Protein AF-A0A9D8WNA4-F1 (afdb_monomer_lite)

Secondary structure (DSSP, 8-state):
---HHHHHHHHHHHHHTT-SSPPPPP-SS--EEEEEEEEEETTS-EEEEEEEE-TTT-PEEEEEEESSS--EEEEEEEEEEEE--GGGS----TT--SHHHHHHHHHT--GGGTT--GGG--HHHHHHHHHHHHHHHHHHHHT-

pLDDT: mean 92.68, std 5.97, range [50.56, 97.75]

Structure (mmCIF, N/CA/C/O backbone):
data_AF-A0A9D8WNA4-F1
#
_entry.id   AF-A0A9D8WNA4-F1
#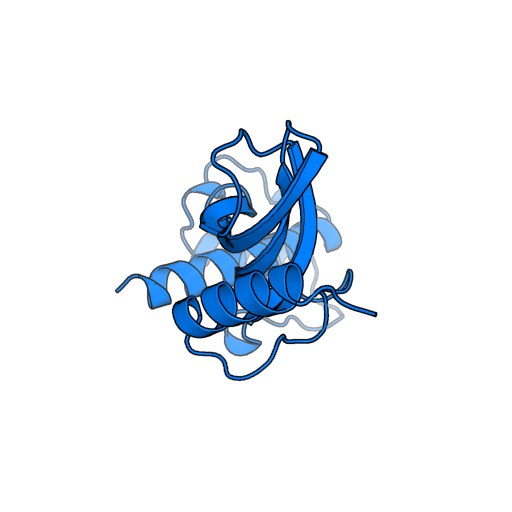
loop_
_atom_site.group_PDB
_atom_site.id
_atom_site.type_symbol
_atom_site.label_atom_id
_atom_site.label_alt_id
_atom_site.label_comp_id
_atom_site.label_asym_id
_atom_site.label_entity_id
_atom_site.label_seq_id
_atom_site.pdbx_PDB_ins_code
_atom_site.Cartn_x
_atom_site.Cartn_y
_atom_site.Cartn_z
_atom_site.occupancy
_atom_site.B_iso_or_equiv
_atom_site.auth_seq_id
_atom_site.auth_comp_id
_atom_site.auth_asym_id
_atom_site.auth_atom_id
_atom_site.pdbx_PDB_model_num
ATOM 1 N N . MET A 1 1 ? -4.712 10.634 25.868 1.00 50.56 1 MET A N 1
ATOM 2 C CA . MET A 1 1 ? -5.267 9.384 26.427 1.00 50.56 1 MET A CA 1
ATOM 3 C C . MET A 1 1 ? -6.349 8.917 25.473 1.00 50.56 1 MET A C 1
ATOM 5 O O . MET A 1 1 ? -7.253 9.699 25.206 1.00 50.56 1 MET A O 1
ATOM 9 N N . THR A 1 2 ? -6.214 7.715 24.919 1.00 66.25 2 THR A N 1
ATOM 10 C CA . THR A 1 2 ? -7.202 7.091 24.024 1.00 66.25 2 THR A CA 1
ATOM 11 C C . THR A 1 2 ? -8.493 6.836 24.799 1.00 66.25 2 THR A C 1
ATOM 13 O O . THR A 1 2 ? -8.444 6.336 25.924 1.00 66.25 2 THR A O 1
ATOM 16 N N . SER A 1 3 ? -9.649 7.217 24.252 1.00 85.00 3 SER A N 1
ATOM 17 C CA . SER A 1 3 ? -10.927 6.997 24.950 1.00 85.00 3 SER A CA 1
ATOM 18 C C . SER A 1 3 ? -11.267 5.499 25.017 1.00 85.00 3 SER A C 1
ATOM 20 O O . SER A 1 3 ? -10.873 4.734 24.140 1.00 85.00 3 SER A O 1
ATOM 22 N N . GLN A 1 4 ? -12.045 5.057 26.016 1.00 89.00 4 GLN A N 1
ATOM 23 C CA . GLN A 1 4 ? -12.471 3.648 26.127 1.00 89.00 4 GLN A CA 1
ATOM 24 C C . GLN A 1 4 ? -13.187 3.155 24.855 1.00 89.00 4 GLN A C 1
ATOM 26 O O . GLN A 1 4 ? -13.009 2.015 24.433 1.00 89.00 4 GLN A O 1
ATOM 31 N N . ARG A 1 5 ? -13.955 4.042 24.208 1.00 88.75 5 ARG A N 1
ATOM 32 C CA . ARG A 1 5 ? -14.620 3.771 22.931 1.00 88.75 5 ARG A CA 1
ATOM 33 C C . ARG A 1 5 ? -13.620 3.581 21.793 1.00 88.75 5 ARG A C 1
ATOM 35 O O . ARG A 1 5 ? -13.762 2.651 21.013 1.00 88.75 5 ARG A O 1
ATOM 42 N N . GLU A 1 6 ? -12.619 4.446 21.699 1.00 90.00 6 GLU A N 1
ATOM 43 C CA . GLU A 1 6 ? -11.575 4.361 20.673 1.00 90.00 6 GLU A CA 1
ATOM 44 C C . GLU A 1 6 ? -10.753 3.075 20.819 1.00 90.00 6 GLU A C 1
ATOM 46 O O . GLU A 1 6 ? -10.530 2.379 19.832 1.00 90.00 6 GLU A O 1
ATOM 51 N N . GLN A 1 7 ? -10.412 2.685 22.051 1.00 93.31 7 GLN A N 1
ATOM 52 C CA . GLN A 1 7 ? -9.732 1.415 22.311 1.00 93.31 7 GLN A CA 1
ATOM 53 C C . GLN A 1 7 ? -10.571 0.206 21.871 1.00 93.31 7 GLN A C 1
ATOM 55 O O . GLN A 1 7 ? -10.022 -0.743 21.316 1.00 93.31 7 GLN A O 1
ATOM 60 N N . GLN A 1 8 ? -11.893 0.237 22.075 1.00 94.88 8 GLN A N 1
ATOM 61 C CA . GLN A 1 8 ? -12.777 -0.827 21.595 1.00 94.88 8 GLN A CA 1
ATOM 62 C C . GLN A 1 8 ? -12.766 -0.922 20.063 1.00 94.88 8 GLN A C 1
ATOM 64 O O . GLN A 1 8 ? -12.591 -2.012 19.530 1.00 94.88 8 GLN A O 1
ATOM 69 N N . LEU A 1 9 ? -12.875 0.210 19.356 1.00 95.44 9 LEU A N 1
ATOM 70 C CA . LEU A 1 9 ? -12.840 0.238 17.886 1.00 95.44 9 LEU A CA 1
ATOM 71 C C . LEU A 1 9 ? -11.520 -0.316 17.330 1.00 95.44 9 LEU A C 1
ATOM 73 O O . LEU A 1 9 ? -11.524 -1.046 16.335 1.00 95.44 9 LEU A O 1
ATOM 77 N N . ILE A 1 10 ? -10.403 0.009 17.990 1.00 95.25 10 ILE A N 1
ATOM 78 C CA . ILE A 1 10 ? -9.084 -0.546 17.678 1.00 95.25 10 ILE A CA 1
ATOM 79 C C . ILE A 1 10 ? -9.087 -2.062 17.887 1.00 95.25 10 ILE A C 1
ATOM 81 O O . ILE A 1 10 ? -8.709 -2.794 16.977 1.00 95.25 10 ILE A O 1
ATOM 85 N N . ASN A 1 11 ? -9.547 -2.546 19.044 1.00 96.12 11 ASN A N 1
ATOM 86 C CA . ASN A 1 11 ? -9.587 -3.977 19.356 1.00 96.12 11 ASN A CA 1
ATOM 87 C C . ASN A 1 11 ? -10.457 -4.761 18.360 1.00 96.12 11 ASN A C 1
ATOM 89 O O . ASN A 1 11 ? -10.068 -5.846 17.931 1.00 96.12 11 ASN A O 1
ATOM 93 N N . ASP A 1 12 ? -11.590 -4.200 17.938 1.00 95.81 12 ASP A N 1
ATOM 94 C CA . ASP A 1 12 ? -12.464 -4.814 16.937 1.00 95.81 12 ASP A CA 1
ATOM 95 C C . ASP A 1 12 ? -11.770 -4.900 15.564 1.00 95.81 12 ASP A C 1
ATOM 97 O O . ASP A 1 12 ? -11.894 -5.902 14.854 1.00 95.81 12 ASP A O 1
ATOM 101 N N . ALA A 1 13 ? -11.010 -3.868 15.176 1.00 96.12 13 ALA A N 1
ATOM 102 C CA . ALA A 1 13 ? -10.234 -3.875 13.935 1.00 96.12 13 ALA A CA 1
ATOM 103 C C . ALA A 1 13 ? -9.057 -4.864 14.006 1.00 96.12 13 ALA A C 1
ATOM 105 O O . ALA A 1 13 ? -8.811 -5.595 13.046 1.00 96.12 13 ALA A O 1
ATOM 106 N N . LEU A 1 14 ? -8.379 -4.941 15.154 1.00 96.88 14 LEU A N 1
ATOM 107 C CA . LEU A 1 14 ? -7.322 -5.916 15.428 1.00 96.88 14 LEU A CA 1
ATOM 108 C C . LEU A 1 14 ? -7.845 -7.350 15.339 1.00 96.88 14 LEU A C 1
ATOM 110 O O . LEU A 1 14 ? -7.244 -8.171 14.652 1.00 96.88 14 LEU A O 1
ATOM 114 N N . ALA A 1 15 ? -9.003 -7.635 15.941 1.00 96.06 15 ALA A N 1
ATOM 115 C CA . ALA A 1 15 ? -9.636 -8.948 15.867 1.00 96.06 15 ALA A CA 1
ATOM 116 C C . ALA A 1 15 ? -9.968 -9.344 14.419 1.00 96.06 15 ALA A C 1
ATOM 118 O O . ALA A 1 15 ? -9.734 -10.484 14.023 1.00 96.06 15 ALA A O 1
ATOM 119 N N . LYS A 1 16 ? -10.450 -8.399 13.597 1.00 95.00 16 LYS A N 1
ATOM 120 C CA . LYS A 1 16 ? -10.688 -8.627 12.159 1.00 95.00 16 LYS A CA 1
ATOM 121 C C . LYS A 1 16 ? -9.407 -8.873 11.362 1.00 95.00 16 LYS A C 1
ATOM 123 O O . LYS A 1 16 ? -9.451 -9.625 10.394 1.00 95.00 16 LYS A O 1
ATOM 128 N N . ALA A 1 17 ? -8.300 -8.248 11.754 1.00 94.44 17 ALA A N 1
ATOM 129 C CA . ALA A 1 17 ? -6.987 -8.437 11.140 1.00 94.44 17 ALA A CA 1
ATOM 130 C C . ALA A 1 17 ? -6.206 -9.635 11.716 1.00 94.44 17 ALA A C 1
ATOM 132 O O . ALA A 1 17 ? -5.094 -9.896 11.267 1.00 94.44 17 ALA A O 1
ATOM 133 N N . PHE A 1 18 ? -6.761 -10.352 12.703 1.00 95.56 18 PHE A N 1
ATOM 134 C CA . PHE A 1 18 ? -6.073 -11.403 13.464 1.00 95.56 18 PHE A CA 1
ATOM 135 C C . PHE A 1 18 ? -4.775 -10.921 14.139 1.00 95.56 18 PHE A C 1
ATOM 137 O O . PHE A 1 18 ? -3.777 -11.638 14.195 1.00 95.56 18 PHE A O 1
ATOM 144 N N . LEU A 1 19 ? -4.792 -9.696 14.667 1.00 96.00 19 LEU A N 1
ATOM 145 C CA . LEU A 1 19 ? -3.670 -9.058 15.354 1.00 96.00 19 LEU A CA 1
ATOM 146 C C . LEU A 1 19 ? -3.953 -8.887 16.848 1.00 96.00 19 LEU A C 1
ATOM 148 O O . LEU A 1 19 ? -5.100 -8.772 17.273 1.00 96.00 19 LEU A O 1
ATOM 152 N N . THR A 1 20 ? -2.889 -8.817 17.645 1.00 95.56 20 THR A N 1
ATOM 153 C CA . THR A 1 20 ? -2.962 -8.551 19.092 1.00 95.56 20 THR A CA 1
ATOM 154 C C . THR A 1 20 ? -2.673 -7.095 19.453 1.00 95.56 20 THR A C 1
ATOM 156 O O . THR A 1 20 ? -3.081 -6.639 20.517 1.00 95.56 20 THR A O 1
ATOM 159 N N . GLN A 1 21 ? -1.986 -6.358 18.579 1.00 95.50 21 GLN A N 1
ATOM 160 C CA . GLN A 1 21 ? -1.637 -4.951 18.766 1.00 95.50 21 GLN A CA 1
ATOM 161 C C . GLN A 1 21 ? -1.546 -4.234 17.419 1.00 95.50 21 GLN A C 1
ATOM 163 O O . GLN A 1 21 ? -1.311 -4.874 16.389 1.00 95.50 21 GLN A O 1
ATOM 168 N N . LEU A 1 22 ? -1.726 -2.910 17.429 1.00 94.62 22 LEU A N 1
ATOM 169 C CA . LEU A 1 22 ? -1.534 -2.105 16.226 1.00 94.62 22 LEU A CA 1
ATOM 170 C C . LEU A 1 22 ? -0.055 -2.134 15.810 1.00 94.62 22 LEU A C 1
ATOM 172 O O . LEU A 1 22 ? 0.814 -1.956 16.666 1.00 94.62 22 LEU A O 1
ATOM 176 N N . PRO A 1 23 ? 0.238 -2.352 14.518 1.00 95.69 23 PRO A N 1
ATOM 177 C CA . PRO A 1 23 ? 1.558 -2.094 13.961 1.00 95.69 23 PRO A CA 1
ATOM 178 C C . PRO A 1 23 ? 1.936 -0.616 14.060 1.00 95.69 23 PRO A C 1
ATOM 180 O O . PRO A 1 23 ? 1.093 0.243 14.323 1.00 95.69 23 PRO A O 1
ATOM 183 N N . GLU A 1 24 ? 3.195 -0.316 13.755 1.00 95.31 24 GLU A N 1
ATOM 184 C CA . GLU A 1 24 ? 3.624 1.065 13.547 1.00 95.31 24 GLU A CA 1
ATOM 185 C C . GLU A 1 24 ? 2.862 1.703 12.370 1.00 95.31 24 GLU A C 1
ATOM 187 O O . GLU A 1 24 ? 2.545 1.018 11.386 1.00 95.31 24 GLU A O 1
ATOM 192 N N . PRO A 1 25 ? 2.555 3.009 12.445 1.00 95.31 25 PRO A N 1
ATOM 193 C CA . PRO A 1 25 ? 1.928 3.718 11.343 1.00 95.31 25 PRO A CA 1
ATOM 194 C C . PRO A 1 25 ? 2.823 3.694 10.098 1.00 95.31 25 PRO A C 1
ATOM 196 O O . PRO A 1 25 ? 4.053 3.695 10.177 1.00 95.31 25 PRO A O 1
ATOM 199 N N . ALA A 1 26 ? 2.190 3.677 8.928 1.00 92.69 26 ALA A N 1
ATOM 200 C CA . ALA A 1 26 ? 2.866 3.663 7.642 1.00 92.69 26 ALA A CA 1
ATOM 201 C C . ALA A 1 26 ? 3.750 4.906 7.490 1.00 92.69 26 ALA A C 1
ATOM 203 O O . ALA A 1 26 ? 3.271 6.038 7.570 1.00 92.69 26 ALA A O 1
ATOM 204 N N . ASP A 1 27 ? 5.030 4.690 7.198 1.00 91.25 27 ASP A N 1
ATOM 205 C CA . ASP A 1 27 ? 5.922 5.753 6.753 1.00 91.25 27 ASP A CA 1
ATOM 206 C C . ASP A 1 27 ? 5.850 5.931 5.224 1.00 91.25 27 ASP A C 1
ATOM 208 O O . ASP A 1 27 ? 5.211 5.166 4.495 1.00 91.25 27 ASP A O 1
ATOM 212 N N . SER A 1 28 ? 6.536 6.950 4.705 1.00 84.31 28 SER A N 1
ATOM 213 C CA . SER A 1 28 ? 6.577 7.233 3.264 1.00 84.31 28 SER A CA 1
ATOM 214 C C . SER A 1 28 ? 7.350 6.195 2.439 1.00 84.31 28 SER A C 1
ATOM 216 O O . SER A 1 28 ? 7.345 6.266 1.210 1.00 84.31 28 SER A O 1
ATOM 218 N N . LYS A 1 29 ? 8.033 5.244 3.087 1.00 85.88 29 LYS A N 1
ATOM 219 C CA . LYS A 1 29 ? 8.903 4.248 2.443 1.00 85.88 29 LYS A CA 1
ATOM 220 C C . LYS A 1 29 ? 8.260 2.866 2.387 1.00 85.88 29 LYS A C 1
ATOM 222 O O . LYS A 1 29 ? 8.623 2.053 1.536 1.00 85.88 29 LYS A O 1
ATOM 227 N N . THR A 1 30 ? 7.325 2.589 3.285 1.00 86.69 30 THR A N 1
ATOM 228 C CA . THR A 1 30 ? 6.704 1.282 3.448 1.00 86.69 30 THR A CA 1
ATOM 229 C C . THR A 1 30 ? 5.649 1.074 2.377 1.00 86.69 30 THR A C 1
ATOM 231 O O . THR A 1 30 ? 4.574 1.675 2.378 1.00 86.69 30 THR A O 1
ATOM 234 N N . VAL A 1 31 ? 5.945 0.156 1.461 1.00 90.75 31 VAL A N 1
ATOM 235 C CA . VAL A 1 31 ? 4.971 -0.311 0.479 1.00 90.75 31 VAL A CA 1
ATOM 236 C C . VAL A 1 31 ? 4.103 -1.368 1.151 1.00 90.75 31 VAL A C 1
ATOM 238 O O . VAL A 1 31 ? 4.541 -2.492 1.395 1.00 90.75 31 VAL A O 1
ATOM 241 N N . TRP A 1 32 ? 2.876 -0.987 1.488 1.00 93.56 32 TRP A N 1
ATOM 242 C CA . TRP A 1 32 ? 1.913 -1.849 2.161 1.00 93.56 32 TRP A CA 1
ATOM 243 C C . TRP A 1 32 ? 0.778 -2.293 1.239 1.00 93.56 32 TRP A C 1
ATOM 245 O O . TRP A 1 32 ? 0.446 -1.606 0.271 1.00 93.56 32 TRP A O 1
ATOM 255 N N . ILE A 1 33 ? 0.192 -3.443 1.564 1.00 95.25 33 ILE A N 1
ATOM 256 C CA . ILE A 1 33 ? -0.896 -4.090 0.825 1.00 95.25 33 ILE A CA 1
ATOM 257 C C . ILE A 1 33 ? -2.182 -4.044 1.648 1.00 95.25 33 ILE A C 1
ATOM 259 O O . ILE A 1 33 ? -3.204 -3.581 1.148 1.00 95.25 33 ILE A O 1
ATOM 263 N N . GLU A 1 34 ? -2.118 -4.452 2.918 1.00 96.12 34 GLU A N 1
ATOM 264 C CA . GLU A 1 34 ? -3.247 -4.406 3.853 1.00 96.12 34 GLU A CA 1
ATOM 265 C C . GLU A 1 34 ? -2.839 -3.739 5.167 1.00 96.12 34 GLU A C 1
ATOM 267 O O . GLU A 1 34 ? -1.701 -3.869 5.635 1.00 96.12 34 GLU A O 1
ATOM 272 N N . GLY A 1 35 ? -3.780 -3.016 5.762 1.00 97.12 35 GLY A N 1
ATOM 273 C CA . GLY A 1 35 ? -3.565 -2.296 7.007 1.00 97.12 35 GLY A CA 1
ATOM 274 C C . GLY A 1 35 ? -4.858 -2.070 7.774 1.00 97.12 35 GLY A C 1
ATOM 275 O O . GLY A 1 35 ? -5.962 -2.243 7.250 1.00 97.12 35 GLY A O 1
ATOM 276 N N . ILE A 1 36 ? -4.711 -1.683 9.035 1.00 97.75 36 ILE A N 1
ATOM 277 C CA . ILE A 1 36 ? -5.797 -1.081 9.806 1.00 97.75 36 ILE A CA 1
ATOM 278 C C . ILE A 1 36 ? -5.716 0.424 9.582 1.00 97.75 36 ILE A C 1
ATOM 280 O O . ILE A 1 36 ? -4.646 0.999 9.720 1.00 97.75 36 ILE A O 1
ATOM 284 N N . ALA A 1 37 ? -6.816 1.076 9.234 1.00 97.31 37 ALA A N 1
ATOM 285 C CA . ALA A 1 37 ? -6.869 2.521 9.076 1.00 97.31 37 ALA A CA 1
ATOM 286 C C . ALA A 1 37 ? -7.622 3.181 10.223 1.00 97.31 37 ALA A C 1
ATOM 288 O O . ALA A 1 37 ? -8.669 2.685 10.644 1.00 97.31 37 ALA A O 1
ATOM 289 N N . LYS A 1 38 ? -7.128 4.343 10.645 1.00 97.06 38 LYS A N 1
ATOM 290 C CA . LYS A 1 38 ? -7.900 5.340 11.381 1.00 97.06 38 LYS A CA 1
ATOM 291 C C . LYS A 1 38 ? -8.646 6.202 10.368 1.00 97.06 38 LYS A C 1
ATOM 293 O O . LYS A 1 38 ? -8.040 6.767 9.459 1.00 97.06 38 LYS A O 1
ATOM 298 N N . ILE A 1 39 ? -9.964 6.265 10.491 1.00 96.75 39 ILE A N 1
ATOM 299 C CA . ILE A 1 39 ? -10.848 6.825 9.469 1.00 96.75 39 ILE A CA 1
ATOM 300 C C . ILE A 1 39 ? -11.670 7.946 10.088 1.00 96.75 39 ILE A C 1
ATOM 302 O O . ILE A 1 39 ? -12.350 7.738 11.093 1.00 96.75 39 ILE A O 1
ATOM 306 N N . ARG A 1 40 ? -11.662 9.124 9.463 1.00 96.50 40 ARG A N 1
ATOM 307 C CA . ARG A 1 40 ? -12.590 10.198 9.808 1.00 96.50 40 ARG A CA 1
ATOM 308 C C . ARG A 1 40 ? -13.885 9.999 9.037 1.00 96.50 40 ARG A C 1
ATOM 310 O O . ARG A 1 40 ? -13.890 9.901 7.807 1.00 96.50 40 ARG A O 1
ATOM 317 N N . LEU A 1 41 ? -14.994 9.959 9.759 1.00 95.12 41 LEU A N 1
ATOM 318 C CA . LEU A 1 41 ? -16.330 9.857 9.190 1.00 95.12 41 LEU A CA 1
ATOM 319 C C . LEU A 1 41 ? -16.935 11.250 8.966 1.00 95.12 41 LEU A C 1
ATOM 321 O O . LEU A 1 41 ? -16.513 12.246 9.559 1.00 95.12 41 LEU A O 1
ATOM 325 N N . ALA A 1 42 ? -17.923 11.333 8.077 1.00 94.81 42 ALA A N 1
ATOM 326 C CA . ALA A 1 42 ? -18.566 12.587 7.684 1.00 94.81 42 ALA A CA 1
ATOM 327 C C . ALA A 1 42 ? -19.324 13.274 8.835 1.00 94.81 42 ALA A C 1
ATOM 329 O O . ALA A 1 42 ? -19.463 14.494 8.827 1.00 94.81 42 ALA A O 1
ATOM 330 N N . ASP A 1 43 ? -19.758 12.510 9.841 1.00 93.69 43 ASP A N 1
ATOM 331 C CA . ASP A 1 43 ? -20.376 13.019 11.074 1.00 93.69 43 ASP A CA 1
ATOM 332 C C . ASP A 1 43 ? -19.348 13.573 12.086 1.00 93.69 43 ASP A C 1
ATOM 334 O O . ASP A 1 43 ? -19.711 13.996 13.181 1.00 93.69 43 ASP A O 1
ATOM 338 N N . GLY A 1 44 ? -18.058 13.568 11.729 1.00 92.88 44 GLY A N 1
ATOM 339 C CA . GLY A 1 44 ? -16.946 14.022 12.562 1.00 92.88 44 GLY A CA 1
ATOM 340 C C . GLY A 1 44 ? -16.386 12.955 13.502 1.00 92.88 44 GLY A C 1
ATOM 341 O O . GLY A 1 44 ? -15.319 13.175 14.085 1.00 92.88 44 GLY A O 1
ATOM 342 N N . SER A 1 45 ? -17.049 11.803 13.631 1.00 93.88 45 SER A N 1
ATOM 343 C CA . SER A 1 45 ? -16.575 10.702 14.466 1.00 93.88 45 SER A CA 1
ATOM 344 C C . SER A 1 45 ? -15.396 9.960 13.826 1.00 93.88 45 SER A C 1
ATOM 346 O O . SER A 1 45 ? -15.140 10.058 12.623 1.00 93.88 45 SER A O 1
ATOM 348 N N . THR A 1 46 ? -14.646 9.232 14.651 1.00 94.94 46 THR A N 1
ATOM 349 C CA . THR A 1 46 ? -13.532 8.388 14.208 1.00 94.94 46 THR A CA 1
ATOM 350 C C . THR A 1 46 ? -13.976 6.932 14.182 1.00 94.94 46 THR A C 1
ATOM 352 O O . THR A 1 46 ? -14.580 6.441 15.138 1.00 94.94 46 THR A O 1
ATOM 355 N N . GLY A 1 47 ? -13.649 6.247 13.093 1.00 95.62 47 GLY A N 1
ATOM 356 C CA . GLY A 1 47 ? -13.741 4.803 12.957 1.00 95.62 47 GLY A CA 1
ATOM 357 C C . GLY A 1 47 ? -12.366 4.162 12.801 1.00 95.62 47 GLY A C 1
ATOM 358 O O . GLY A 1 47 ? -11.382 4.832 12.488 1.00 95.62 47 GLY A O 1
ATOM 359 N N . TYR A 1 48 ? -12.316 2.847 12.991 1.00 97.00 48 TYR A N 1
ATOM 360 C CA . TYR A 1 48 ? -11.149 2.021 12.684 1.00 97.00 48 TYR A CA 1
ATOM 361 C C . TYR A 1 48 ? -11.569 0.891 11.760 1.00 97.00 48 TYR A C 1
ATOM 363 O O . TYR A 1 48 ? -12.598 0.259 11.981 1.00 97.00 48 TYR A O 1
ATOM 371 N N . GLY A 1 49 ? -10.807 0.639 10.704 1.00 95.88 49 GLY A N 1
ATOM 372 C CA . GLY A 1 49 ? -11.254 -0.247 9.636 1.00 95.88 49 GLY A CA 1
ATOM 373 C C . GLY A 1 49 ? -10.139 -1.014 8.958 1.00 95.88 49 GLY A C 1
ATOM 374 O O . GLY A 1 49 ? -8.973 -0.664 9.086 1.00 95.88 49 GLY A O 1
ATOM 375 N N . ILE A 1 50 ? -10.504 -2.054 8.212 1.00 97.19 50 ILE A N 1
ATOM 376 C CA . ILE A 1 50 ? -9.558 -2.772 7.358 1.00 97.19 50 ILE A CA 1
ATOM 377 C C . ILE A 1 50 ? -9.491 -2.064 6.014 1.00 97.19 50 ILE A C 1
ATOM 379 O O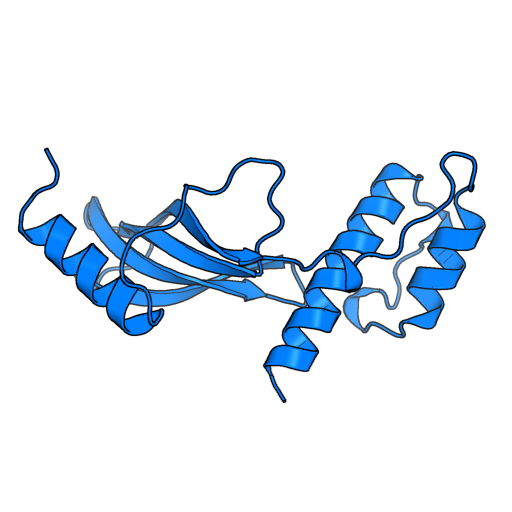 . ILE A 1 50 ? -10.517 -1.866 5.357 1.00 97.19 50 ILE A O 1
ATOM 383 N N . VAL A 1 51 ? -8.276 -1.726 5.599 1.00 96.75 51 VAL A N 1
ATOM 384 C CA . VAL A 1 51 ? -7.994 -1.149 4.290 1.00 96.75 51 VAL A CA 1
ATOM 385 C C . VAL A 1 51 ? -7.070 -2.047 3.494 1.00 96.75 51 VAL A C 1
ATOM 387 O O . VAL A 1 51 ? -6.158 -2.670 4.039 1.00 96.75 51 VAL A O 1
ATOM 390 N N . LYS A 1 52 ? -7.302 -2.096 2.186 1.00 95.06 52 LYS A N 1
ATOM 391 C CA . LYS A 1 52 ? -6.475 -2.832 1.234 1.00 95.06 52 LYS A CA 1
ATOM 392 C C . LYS A 1 52 ? -6.154 -1.942 0.051 1.00 95.06 52 LYS A C 1
ATOM 394 O O . LYS A 1 52 ? -7.009 -1.177 -0.396 1.00 95.06 52 LYS A O 1
ATOM 399 N N . ARG A 1 53 ? -4.942 -2.043 -0.482 1.00 91.50 53 ARG A N 1
ATOM 400 C CA . ARG A 1 53 ? -4.659 -1.471 -1.797 1.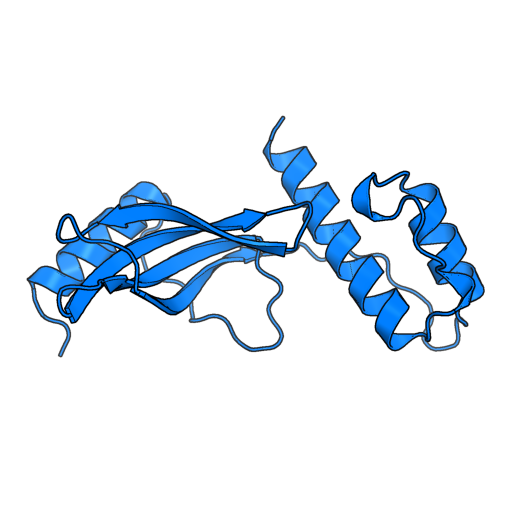00 91.50 53 ARG A CA 1
ATOM 401 C C . ARG A 1 53 ? -5.399 -2.253 -2.869 1.00 91.50 53 ARG A C 1
ATOM 403 O O . ARG A 1 53 ? -5.607 -3.453 -2.736 1.00 91.50 53 ARG A O 1
ATOM 410 N N . ASN A 1 54 ? -5.797 -1.569 -3.927 1.00 86.44 54 ASN A N 1
ATOM 411 C CA . ASN A 1 54 ? -6.244 -2.187 -5.162 1.00 86.44 54 ASN A CA 1
ATOM 412 C C . ASN A 1 54 ? -5.017 -2.505 -6.032 1.00 86.44 54 ASN A C 1
ATOM 414 O O . ASN A 1 54 ? -4.122 -1.675 -6.177 1.00 86.44 54 ASN A O 1
ATOM 418 N N . ALA A 1 55 ? -4.977 -3.707 -6.605 1.00 79.31 55 ALA A N 1
ATOM 419 C CA . ALA A 1 55 ? -3.857 -4.172 -7.417 1.00 79.31 55 ALA A CA 1
ATOM 420 C C . ALA A 1 55 ? -3.737 -3.420 -8.755 1.00 79.31 55 ALA A C 1
ATOM 422 O O . ALA A 1 55 ? -2.655 -3.379 -9.331 1.00 79.31 55 ALA A O 1
ATOM 423 N N . GLU A 1 56 ? -4.843 -2.867 -9.260 1.00 79.38 56 GLU A N 1
ATOM 424 C CA . GLU A 1 56 ? -4.919 -2.275 -10.602 1.00 79.38 56 GLU A CA 1
ATOM 425 C C . GLU A 1 56 ? -4.548 -0.789 -10.615 1.00 79.38 56 GLU A C 1
ATOM 427 O O . GLU A 1 56 ? -3.822 -0.340 -11.495 1.00 79.38 56 GLU A O 1
ATOM 432 N N . ASP A 1 57 ? -5.019 -0.028 -9.626 1.00 83.88 57 ASP A N 1
ATOM 433 C CA . ASP A 1 57 ? -4.862 1.433 -9.574 1.00 83.88 57 ASP A CA 1
ATOM 434 C C . ASP A 1 57 ? -4.131 1.922 -8.311 1.00 83.88 57 ASP A C 1
ATOM 436 O O . ASP A 1 57 ? -3.939 3.124 -8.130 1.00 83.88 57 ASP A O 1
ATOM 440 N N . PHE A 1 58 ? -3.709 1.006 -7.428 1.00 81.56 58 PHE A N 1
ATOM 441 C CA . PHE A 1 58 ? -3.022 1.294 -6.161 1.00 81.56 58 PHE A CA 1
ATOM 442 C C . PHE A 1 58 ? -3.808 2.163 -5.175 1.00 81.56 58 PHE A C 1
ATOM 444 O O . PHE A 1 58 ? -3.252 2.550 -4.137 1.00 81.56 58 PHE A O 1
ATOM 451 N N . SER A 1 59 ? -5.083 2.436 -5.465 1.00 89.38 59 SER A N 1
ATOM 452 C CA . SER A 1 59 ? -5.988 3.158 -4.582 1.00 89.38 59 SER A CA 1
ATOM 453 C C . SER A 1 59 ? -6.230 2.365 -3.305 1.00 89.38 59 SER A C 1
ATOM 455 O O . SER A 1 59 ? -6.173 1.133 -3.280 1.00 89.38 59 SER A O 1
ATOM 457 N N . VAL A 1 60 ? -6.492 3.080 -2.216 1.00 92.06 60 VAL A N 1
ATOM 458 C CA . VAL A 1 60 ? -6.846 2.459 -0.944 1.00 92.06 60 VAL A CA 1
ATOM 459 C C . VAL A 1 60 ? -8.349 2.227 -0.917 1.00 92.06 60 VAL A C 1
ATOM 461 O O . VAL A 1 60 ? -9.134 3.169 -0.999 1.00 92.06 60 VAL A O 1
ATOM 464 N N . ARG A 1 61 ? -8.753 0.968 -0.770 1.00 93.19 61 ARG A N 1
ATOM 465 C CA . ARG A 1 61 ? -10.141 0.568 -0.565 1.00 93.19 61 ARG A CA 1
ATOM 466 C C . ARG A 1 61 ? -10.369 0.258 0.901 1.00 93.19 61 ARG A C 1
ATOM 468 O O . ARG A 1 61 ? -9.604 -0.480 1.519 1.00 93.19 61 ARG A O 1
ATOM 475 N N . VAL A 1 62 ? -11.457 0.789 1.439 1.00 94.25 62 VAL A N 1
ATOM 476 C CA . VAL A 1 62 ? -11.916 0.442 2.779 1.00 94.25 62 VAL A CA 1
ATOM 477 C C . VAL A 1 62 ? -12.815 -0.783 2.676 1.00 94.25 62 VAL A C 1
ATOM 479 O O . VAL A 1 62 ? -13.885 -0.727 2.079 1.00 94.25 62 VAL A O 1
ATOM 482 N N . CYS A 1 63 ? -12.353 -1.908 3.213 1.00 93.25 63 CYS A N 1
ATOM 483 C CA . CYS A 1 63 ? -13.070 -3.182 3.166 1.00 93.25 63 CYS A CA 1
ATOM 484 C C . CYS A 1 63 ? -14.078 -3.317 4.308 1.00 93.25 63 CYS A C 1
ATOM 486 O O . CYS A 1 63 ? -15.072 -4.026 4.179 1.00 93.25 63 CYS A O 1
ATOM 488 N N . TYR A 1 64 ? -13.798 -2.671 5.438 1.00 91.88 64 TYR A N 1
ATOM 489 C CA . TYR A 1 64 ? -14.618 -2.737 6.639 1.00 91.88 64 TYR A CA 1
ATOM 490 C C . TYR A 1 64 ? -14.332 -1.539 7.543 1.00 91.88 64 TYR A C 1
ATOM 492 O O . TYR A 1 64 ? -13.188 -1.095 7.596 1.00 91.88 64 TYR A O 1
ATOM 500 N N . VAL A 1 65 ? -15.335 -1.053 8.278 1.00 93.38 65 VAL A N 1
ATOM 501 C CA . VAL A 1 65 ? -15.191 0.031 9.262 1.00 93.38 65 VAL A CA 1
ATOM 502 C C . VAL A 1 65 ? -15.978 -0.302 10.524 1.00 93.38 65 VAL A C 1
ATOM 504 O O . VAL A 1 65 ? -17.173 -0.575 10.456 1.00 93.38 65 VAL A O 1
ATOM 507 N N . ASN A 1 66 ? -15.312 -0.215 11.673 1.00 90.75 66 ASN A N 1
ATOM 508 C CA . ASN A 1 66 ? -15.927 -0.112 12.989 1.00 90.75 66 ASN A CA 1
ATOM 509 C C . ASN A 1 66 ? -16.138 1.362 13.325 1.00 90.75 66 ASN A C 1
ATOM 511 O O . ASN A 1 66 ? -15.195 2.152 13.261 1.00 90.75 66 ASN A O 1
ATOM 515 N N . GLY A 1 67 ? -17.352 1.737 13.717 1.00 87.06 67 GLY A N 1
ATOM 516 C CA . GLY A 1 67 ? -17.681 3.113 14.071 1.00 87.06 67 GLY A CA 1
ATOM 517 C C . GLY A 1 67 ? -19.166 3.407 13.913 1.00 87.06 67 GLY A C 1
ATOM 518 O O . GLY A 1 67 ? -19.986 2.497 13.797 1.00 87.06 67 GLY A O 1
ATOM 519 N N . ASN A 1 68 ? -19.510 4.694 13.912 1.00 86.75 68 ASN A N 1
ATOM 520 C CA . ASN A 1 68 ? -20.852 5.117 13.531 1.00 86.75 68 ASN A CA 1
ATOM 521 C C . ASN A 1 68 ? -21.123 4.763 12.062 1.00 86.75 68 ASN A C 1
ATOM 523 O O . ASN A 1 68 ? -20.214 4.750 11.231 1.00 86.75 68 ASN A O 1
ATOM 527 N N . ILE A 1 69 ? -22.391 4.523 11.729 1.00 88.88 69 ILE A N 1
ATOM 528 C CA . ILE A 1 69 ? -22.813 4.370 10.336 1.00 88.88 69 ILE A CA 1
ATOM 529 C C . ILE A 1 69 ? -22.847 5.766 9.710 1.00 88.88 69 ILE A C 1
ATOM 531 O O . ILE A 1 69 ? -23.824 6.500 9.843 1.00 88.88 69 ILE A O 1
ATOM 535 N N . ALA A 1 70 ? -21.753 6.138 9.055 1.00 90.75 70 ALA A N 1
ATOM 536 C CA . ALA A 1 70 ? -21.599 7.396 8.341 1.00 90.75 70 ALA A CA 1
ATOM 537 C C . ALA A 1 70 ? -20.675 7.205 7.130 1.00 90.75 70 ALA A C 1
ATOM 539 O O . ALA A 1 70 ? -19.894 6.255 7.062 1.00 90.75 70 ALA A O 1
ATOM 540 N N . SER A 1 71 ? -20.772 8.116 6.159 1.00 93.44 71 SER A N 1
ATOM 541 C CA . SER A 1 71 ? -19.876 8.105 4.998 1.00 93.44 71 SER A CA 1
ATOM 542 C C . SER A 1 71 ? -18.431 8.359 5.424 1.00 93.44 71 SER A C 1
ATOM 544 O O . SER A 1 71 ? -18.175 9.118 6.360 1.00 93.44 71 SER A O 1
ATOM 546 N N . ILE A 1 72 ? -17.484 7.748 4.717 1.00 94.62 72 ILE A N 1
ATOM 547 C CA . ILE A 1 72 ? -16.055 7.967 4.940 1.00 94.62 72 ILE A CA 1
ATOM 548 C C . ILE A 1 72 ? -15.679 9.331 4.372 1.00 94.62 72 ILE A C 1
ATOM 550 O O . ILE A 1 72 ? -15.947 9.608 3.205 1.00 94.62 72 ILE A O 1
ATOM 554 N N . ARG A 1 73 ? -15.066 10.176 5.201 1.00 94.75 73 ARG A N 1
ATOM 555 C CA . ARG A 1 73 ? -14.554 11.481 4.780 1.00 94.75 73 ARG A CA 1
ATOM 556 C C . ARG A 1 73 ? -13.101 11.373 4.337 1.00 94.75 73 ARG A C 1
ATOM 558 O O . ARG A 1 73 ? -12.769 11.828 3.250 1.00 94.75 73 ARG A O 1
ATOM 565 N N . GLU A 1 74 ? -12.256 10.773 5.169 1.00 95.50 74 GLU A N 1
ATOM 566 C CA . GLU A 1 74 ? -10.831 10.591 4.880 1.00 95.50 74 GLU A CA 1
ATOM 567 C C . GLU A 1 74 ? -10.214 9.463 5.715 1.00 95.50 74 GLU A C 1
ATOM 569 O O . GLU A 1 74 ? -10.763 9.039 6.736 1.00 95.50 74 GLU A O 1
ATOM 574 N N . ILE A 1 75 ? -9.057 8.984 5.264 1.00 95.44 75 ILE A N 1
ATOM 575 C CA . ILE A 1 75 ? -8.191 8.060 5.996 1.00 95.44 75 ILE A CA 1
ATOM 576 C C . ILE A 1 75 ? -7.080 8.903 6.623 1.00 95.44 75 ILE A C 1
ATOM 578 O O . ILE A 1 75 ? -6.279 9.482 5.894 1.00 95.44 75 ILE A O 1
ATOM 582 N N . GLU A 1 76 ? -7.055 8.989 7.952 1.00 95.25 76 GLU A N 1
ATOM 583 C CA . GLU A 1 76 ? -6.094 9.822 8.689 1.00 95.25 76 GLU A CA 1
ATOM 584 C C . GLU A 1 76 ? -4.733 9.128 8.804 1.00 95.25 76 GLU A C 1
ATOM 586 O O . GLU A 1 76 ? -3.693 9.723 8.536 1.00 95.25 76 GLU A O 1
ATOM 591 N N . GLU A 1 77 ? -4.744 7.851 9.187 1.00 95.56 77 GLU A N 1
ATOM 592 C CA . GLU A 1 77 ? -3.546 7.042 9.411 1.00 95.56 77 GLU A CA 1
ATOM 593 C C . GLU A 1 77 ? -3.798 5.603 8.955 1.00 95.56 77 GLU A C 1
ATOM 595 O O . GLU A 1 77 ? -4.928 5.110 9.000 1.00 95.56 77 GLU A O 1
ATOM 600 N N . VAL A 1 78 ? -2.736 4.910 8.544 1.00 96.50 78 VAL A N 1
ATOM 601 C CA . VAL A 1 78 ? -2.762 3.476 8.229 1.00 96.50 78 VAL A CA 1
ATOM 602 C C . VAL A 1 78 ? -1.668 2.788 9.029 1.00 96.50 78 VAL A C 1
ATOM 604 O O . VAL A 1 78 ? -0.543 3.268 9.043 1.00 96.50 78 VAL A O 1
ATOM 607 N N . TYR A 1 79 ? -1.990 1.653 9.637 1.00 97.06 79 TYR A N 1
ATOM 608 C CA . TYR A 1 79 ? -1.104 0.755 10.373 1.00 97.06 79 TYR A CA 1
ATOM 609 C C . TYR A 1 79 ? -0.964 -0.548 9.565 1.00 97.06 79 TYR A C 1
ATOM 611 O O . TYR A 1 79 ? -1.842 -1.420 9.637 1.00 97.06 79 TYR A O 1
ATOM 619 N N . PRO A 1 80 ? 0.068 -0.671 8.711 1.00 96.88 80 PRO A N 1
ATOM 620 C CA . PRO A 1 80 ? 0.249 -1.820 7.833 1.00 96.88 80 PRO A CA 1
ATOM 621 C C . PRO A 1 80 ? 0.518 -3.111 8.598 1.00 96.88 80 PRO A C 1
ATOM 623 O O . PRO A 1 80 ? 1.399 -3.148 9.451 1.00 96.88 80 PRO A O 1
ATOM 626 N N . TYR A 1 81 ? -0.155 -4.196 8.221 1.00 96.12 81 TYR A N 1
ATOM 627 C CA . TYR A 1 81 ? 0.160 -5.540 8.727 1.00 96.12 81 TYR A CA 1
ATOM 628 C C . TYR A 1 81 ? 0.479 -6.545 7.618 1.00 96.12 81 TYR A C 1
ATOM 630 O O . TYR A 1 81 ? 1.074 -7.584 7.891 1.00 96.12 81 TYR A O 1
ATOM 638 N N . ILE A 1 82 ? 0.164 -6.220 6.359 1.00 95.81 82 ILE A N 1
ATOM 639 C CA . ILE A 1 82 ? 0.708 -6.918 5.191 1.00 95.81 82 ILE A CA 1
ATOM 640 C C . ILE A 1 82 ? 1.477 -5.910 4.353 1.00 95.81 82 ILE A C 1
ATOM 642 O O . ILE A 1 82 ? 0.914 -4.939 3.842 1.00 95.81 82 ILE A O 1
ATOM 646 N N . THR A 1 83 ? 2.772 -6.159 4.197 1.00 95.19 83 THR A N 1
ATOM 647 C CA . THR A 1 83 ? 3.680 -5.339 3.395 1.00 95.19 83 THR A CA 1
ATOM 648 C C . THR A 1 83 ? 4.208 -6.107 2.194 1.00 95.19 83 THR A C 1
ATOM 650 O O . THR A 1 83 ? 4.133 -7.339 2.133 1.00 95.19 83 THR A O 1
ATOM 653 N N . LEU A 1 84 ? 4.711 -5.360 1.210 1.00 94.31 84 LEU A N 1
ATOM 654 C CA . LEU A 1 84 ? 5.372 -5.932 0.049 1.00 94.31 84 LEU A CA 1
ATOM 655 C C . LEU A 1 84 ? 6.626 -6.688 0.495 1.00 94.31 84 LEU A C 1
ATOM 657 O O . LEU A 1 84 ? 7.573 -6.094 1.023 1.00 94.31 84 LEU A O 1
ATOM 661 N N . GLN A 1 85 ? 6.641 -7.997 0.270 1.00 94.50 85 GLN A N 1
ATOM 662 C CA . GLN A 1 85 ? 7.793 -8.823 0.589 1.00 94.50 85 GLN A CA 1
ATOM 663 C C . GLN A 1 85 ? 8.904 -8.596 -0.451 1.00 94.50 85 GLN A C 1
ATOM 665 O O . GLN A 1 85 ? 8.669 -8.313 -1.629 1.00 94.50 85 GLN A O 1
ATOM 670 N N . LYS A 1 86 ? 10.161 -8.652 0.005 1.00 91.62 86 LYS A N 1
ATOM 671 C CA . LYS A 1 86 ? 11.333 -8.258 -0.803 1.00 91.62 86 LYS A CA 1
ATOM 672 C C . LYS A 1 86 ? 11.567 -9.158 -2.019 1.00 91.62 86 LYS A C 1
ATOM 674 O O . LYS A 1 86 ? 12.200 -8.720 -2.973 1.00 91.62 86 LYS A O 1
ATOM 679 N N . ASP A 1 87 ? 11.113 -10.398 -1.960 1.00 93.31 87 ASP A N 1
ATOM 680 C CA . ASP A 1 87 ? 11.171 -11.411 -3.015 1.00 93.31 87 ASP A CA 1
ATOM 681 C C . ASP A 1 87 ? 10.242 -11.104 -4.201 1.0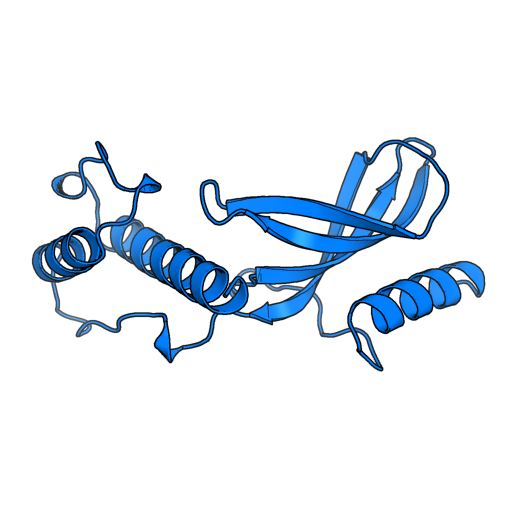0 93.31 87 ASP A C 1
ATOM 683 O O . ASP A 1 87 ? 10.553 -11.484 -5.330 1.00 93.31 87 ASP A O 1
ATOM 687 N N . TYR A 1 88 ? 9.179 -10.323 -3.990 1.00 93.31 88 TYR A N 1
ATOM 688 C CA . TYR A 1 88 ? 8.332 -9.815 -5.075 1.00 93.31 88 TYR A CA 1
ATOM 689 C C . TYR A 1 88 ? 8.952 -8.625 -5.822 1.00 93.31 88 TYR A C 1
ATOM 691 O O . TYR A 1 88 ? 8.457 -8.241 -6.883 1.00 93.31 88 TYR A O 1
ATOM 699 N N . ILE A 1 89 ? 10.047 -8.046 -5.314 1.00 93.00 89 ILE A N 1
ATOM 700 C CA . ILE A 1 89 ? 10.729 -6.906 -5.936 1.00 93.00 89 ILE A CA 1
ATOM 701 C C . ILE A 1 89 ? 11.985 -7.385 -6.662 1.00 93.00 89 ILE A C 1
ATOM 703 O O . ILE A 1 89 ? 12.986 -7.770 -6.050 1.00 93.00 89 ILE A O 1
ATOM 707 N N . LYS A 1 90 ? 11.984 -7.279 -7.993 1.00 94.00 90 LYS A N 1
ATOM 708 C CA . LYS A 1 90 ? 13.187 -7.537 -8.785 1.00 94.00 90 LYS A CA 1
ATOM 709 C C . LYS A 1 90 ? 14.250 -6.482 -8.489 1.00 94.00 90 LYS A C 1
ATOM 711 O O . LYS A 1 90 ? 14.039 -5.288 -8.685 1.00 94.00 90 LYS A O 1
ATOM 716 N N . LYS A 1 91 ? 15.425 -6.941 -8.058 1.00 92.50 91 LYS A N 1
ATOM 717 C CA . LYS A 1 91 ? 16.611 -6.097 -7.900 1.00 92.50 91 LYS A CA 1
ATOM 718 C C . LYS A 1 91 ? 17.417 -6.071 -9.191 1.00 92.50 91 LYS A C 1
ATOM 720 O O . LYS A 1 91 ? 17.634 -7.107 -9.818 1.00 92.50 91 LYS A O 1
ATOM 725 N N . PHE A 1 92 ? 17.900 -4.886 -9.532 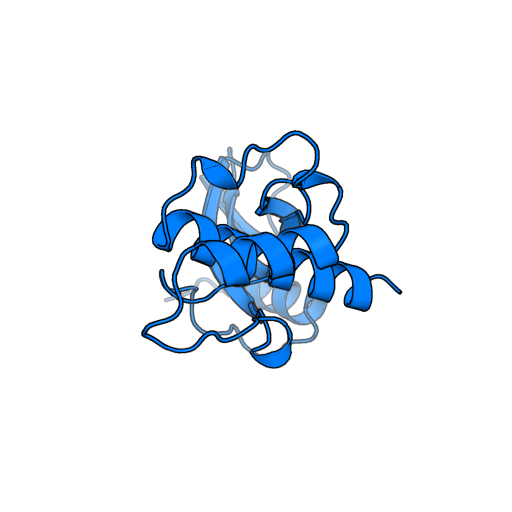1.00 93.44 92 PHE A N 1
ATOM 726 C CA . PHE A 1 92 ? 18.803 -4.650 -10.650 1.00 93.44 92 PHE A CA 1
ATOM 727 C C . PHE A 1 92 ? 20.164 -4.202 -10.125 1.00 93.44 92 PHE A C 1
ATOM 729 O O . PHE A 1 92 ? 20.261 -3.643 -9.031 1.00 93.44 92 PHE A O 1
ATOM 736 N N . SER A 1 93 ? 21.214 -4.436 -10.914 1.00 91.94 93 SER A N 1
ATOM 737 C CA . SER A 1 93 ? 22.521 -3.824 -10.661 1.00 91.94 93 SER A CA 1
ATOM 738 C C . SER A 1 93 ? 22.376 -2.293 -10.601 1.00 91.94 93 SER A C 1
ATOM 740 O O . SER A 1 93 ? 21.603 -1.747 -11.397 1.00 91.94 93 SER A O 1
ATOM 742 N N . PRO A 1 94 ? 23.116 -1.585 -9.724 1.00 86.19 94 PRO A N 1
ATOM 743 C CA . PRO A 1 94 ? 23.094 -0.121 -9.663 1.00 86.19 94 PRO A CA 1
ATOM 744 C C . PRO A 1 94 ? 23.352 0.555 -11.016 1.00 86.19 94 PRO A C 1
ATOM 746 O O . PRO A 1 94 ? 22.778 1.601 -11.294 1.00 86.19 94 PRO A O 1
ATOM 749 N N . ASN A 1 95 ? 24.146 -0.086 -11.881 1.00 90.38 95 ASN A N 1
ATOM 750 C CA . ASN A 1 95 ? 24.526 0.440 -13.196 1.00 90.38 95 ASN A CA 1
ATOM 751 C C . ASN A 1 95 ? 23.637 -0.074 -14.338 1.00 90.38 95 ASN A C 1
ATOM 753 O O . ASN A 1 95 ? 23.906 0.201 -15.506 1.00 90.38 95 ASN A O 1
ATOM 757 N N . ALA A 1 96 ? 22.606 -0.868 -14.038 1.00 91.44 96 ALA A N 1
ATOM 758 C CA . ALA A 1 96 ? 21.663 -1.291 -15.061 1.00 91.44 96 ALA A CA 1
ATOM 759 C C . ALA A 1 96 ? 20.896 -0.066 -15.580 1.00 91.44 96 ALA A C 1
ATOM 761 O O . ALA A 1 96 ? 20.366 0.709 -14.783 1.00 91.44 96 ALA A O 1
ATOM 762 N N . GLY A 1 97 ? 20.802 0.080 -16.902 1.00 94.00 97 GLY A N 1
ATOM 763 C CA . GLY A 1 97 ? 19.991 1.116 -17.546 1.00 94.00 97 GLY A CA 1
ATOM 764 C C . GLY A 1 97 ? 18.489 0.809 -17.527 1.00 94.00 97 GLY A C 1
ATOM 765 O O . GLY A 1 97 ? 18.012 -0.064 -16.796 1.00 94.00 97 GLY A O 1
ATOM 766 N N . THR A 1 98 ? 17.728 1.513 -18.360 1.00 97.00 98 THR A N 1
ATOM 767 C CA . THR A 1 98 ? 16.275 1.320 -18.511 1.00 97.00 98 THR A CA 1
ATOM 768 C C . THR A 1 98 ? 15.932 -0.023 -19.160 1.00 97.00 98 THR A C 1
ATOM 770 O O . THR A 1 98 ? 15.040 -0.718 -18.683 1.00 97.00 98 THR A O 1
ATOM 773 N N . LYS A 1 99 ? 16.699 -0.450 -20.174 1.00 96.44 99 LYS A N 1
ATOM 774 C CA . LYS A 1 99 ? 16.417 -1.654 -20.976 1.00 96.44 99 LYS A CA 1
ATOM 775 C C . LYS A 1 99 ? 16.130 -2.928 -20.150 1.00 96.44 99 LYS A C 1
ATOM 777 O O . LYS A 1 99 ? 15.042 -3.469 -20.315 1.00 96.44 99 LYS A O 1
ATOM 782 N N . PRO A 1 100 ? 16.984 -3.377 -19.204 1.00 96.75 100 PRO A N 1
ATOM 783 C CA . PRO A 1 100 ? 16.687 -4.581 -18.416 1.00 96.75 100 PRO A CA 1
ATOM 784 C C . PRO A 1 100 ? 15.425 -4.469 -17.547 1.00 96.75 100 PRO A C 1
ATOM 786 O O . PRO A 1 100 ? 14.819 -5.479 -17.198 1.00 96.75 100 PRO A O 1
ATOM 789 N N . ARG A 1 101 ? 15.042 -3.249 -17.147 1.00 97.31 101 ARG A N 1
ATOM 790 C CA . ARG A 1 101 ? 13.839 -3.005 -16.338 1.00 97.31 101 ARG A CA 1
ATOM 791 C C . ARG A 1 101 ? 12.577 -3.115 -17.180 1.00 97.31 101 ARG A C 1
ATOM 793 O O . ARG A 1 101 ? 11.617 -3.720 -16.719 1.00 97.31 101 ARG A O 1
ATOM 800 N N . ILE A 1 102 ? 12.616 -2.572 -18.396 1.00 97.19 102 ILE A N 1
ATOM 801 C CA . ILE A 1 102 ? 11.535 -2.687 -19.382 1.00 97.19 102 ILE A CA 1
ATOM 802 C C . ILE A 1 102 ? 11.319 -4.162 -19.728 1.00 97.19 102 ILE A C 1
ATOM 804 O O . ILE A 1 102 ? 10.223 -4.668 -19.520 1.00 97.19 102 ILE A O 1
ATOM 808 N N . GLU A 1 103 ? 12.385 -4.877 -20.107 1.00 96.56 103 GLU A N 1
ATOM 809 C CA . GLU A 1 103 ? 12.321 -6.312 -20.437 1.00 96.56 103 GLU A CA 1
ATOM 810 C C . GLU A 1 103 ? 11.719 -7.140 -19.290 1.00 96.56 103 GLU A C 1
ATOM 812 O O . GLU A 1 103 ? 10.908 -8.040 -19.506 1.00 96.56 103 GLU A O 1
ATOM 817 N N . TYR A 1 104 ? 12.083 -6.823 -18.043 1.00 96.94 104 TYR A N 1
ATOM 818 C CA . TYR A 1 104 ? 11.478 -7.463 -16.880 1.00 96.94 104 TYR A CA 1
ATOM 819 C C . TYR A 1 104 ? 9.983 -7.155 -16.761 1.00 96.94 104 TYR A C 1
ATOM 821 O O . TYR A 1 104 ? 9.207 -8.090 -16.593 1.00 96.94 104 TYR A O 1
ATOM 829 N N . LEU A 1 105 ? 9.570 -5.886 -16.838 1.00 96.38 105 LEU A N 1
ATOM 830 C CA . LEU A 1 105 ? 8.162 -5.491 -16.721 1.00 96.38 105 LEU A CA 1
ATOM 831 C C . LEU A 1 105 ? 7.292 -6.136 -17.808 1.00 96.38 105 LEU A C 1
ATOM 833 O O . LEU A 1 105 ? 6.231 -6.673 -17.493 1.00 96.38 105 LEU A O 1
ATOM 837 N N . GLU A 1 106 ? 7.772 -6.164 -19.051 1.00 95.62 106 GLU A N 1
ATOM 838 C CA . GLU A 1 106 ? 7.098 -6.818 -20.179 1.00 95.62 106 GLU A CA 1
ATOM 839 C C . GLU A 1 106 ? 6.945 -8.329 -19.953 1.00 95.62 106 GLU A C 1
ATOM 841 O O . GLU A 1 106 ? 5.878 -8.889 -20.208 1.00 95.62 106 GLU A O 1
ATOM 846 N N . SER A 1 107 ? 7.968 -8.988 -19.391 1.00 95.25 107 SER A N 1
ATOM 847 C CA . SER A 1 107 ? 7.931 -10.432 -19.109 1.00 95.25 107 SER A CA 1
ATOM 848 C C . SER A 1 107 ? 6.887 -10.856 -18.069 1.00 95.25 107 SER A C 1
ATOM 850 O O . SER A 1 107 ? 6.576 -12.042 -17.960 1.00 95.25 107 SER A O 1
ATOM 852 N N . LEU A 1 108 ? 6.356 -9.916 -17.277 1.00 93.62 108 LEU A N 1
ATOM 853 C CA . LEU A 1 108 ? 5.364 -10.223 -16.243 1.00 93.62 108 LEU A CA 1
ATOM 854 C C . LEU A 1 108 ? 3.937 -10.348 -16.788 1.00 93.62 108 LEU A C 1
ATOM 856 O O . LEU A 1 108 ? 3.086 -10.866 -16.067 1.00 93.62 108 LEU A O 1
ATOM 860 N N . HIS A 1 109 ? 3.671 -9.866 -18.009 1.00 92.12 109 HIS A N 1
ATOM 861 C CA . HIS A 1 109 ? 2.341 -9.875 -18.634 1.00 92.12 109 HIS A CA 1
ATOM 862 C C . HIS A 1 109 ? 1.228 -9.336 -17.709 1.00 92.12 109 HIS A C 1
ATOM 864 O O . HIS A 1 109 ? 0.193 -9.975 -17.514 1.00 92.12 109 HIS A O 1
ATOM 870 N N . ILE A 1 110 ? 1.462 -8.174 -17.080 1.00 91.69 110 ILE A N 1
ATOM 871 C CA . ILE A 1 110 ? 0.506 -7.574 -16.139 1.00 91.69 110 ILE A CA 1
ATOM 872 C C . ILE A 1 110 ? -0.489 -6.675 -16.891 1.00 91.69 110 ILE A C 1
ATOM 874 O O . ILE A 1 110 ? -0.043 -5.719 -17.526 1.00 91.69 110 ILE A O 1
ATOM 878 N N . PRO A 1 111 ? -1.814 -6.878 -16.740 1.00 91.75 111 PRO A N 1
ATOM 879 C CA . PRO A 1 111 ? -2.824 -6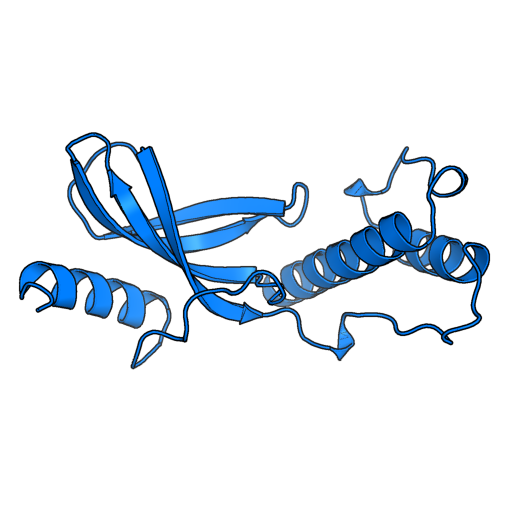.146 -17.508 1.00 91.75 111 PRO A CA 1
ATOM 880 C C . PRO A 1 111 ? -2.751 -4.618 -17.406 1.00 91.75 111 PRO A C 1
ATOM 882 O O . PRO A 1 111 ? -2.946 -3.935 -18.400 1.00 91.75 111 PRO A O 1
ATOM 885 N N . TYR A 1 112 ? -2.439 -4.049 -16.232 1.00 90.31 112 TYR A N 1
ATOM 886 C CA . TYR A 1 112 ? -2.400 -2.583 -16.090 1.00 90.31 112 TYR A CA 1
ATOM 887 C C . TYR A 1 112 ? -1.225 -1.932 -16.840 1.00 90.31 112 TYR A C 1
ATOM 889 O O . TYR A 1 112 ? -1.229 -0.720 -17.033 1.00 90.31 112 TYR A O 1
ATOM 897 N N . LEU A 1 113 ? -0.221 -2.719 -17.243 1.00 92.00 113 LEU A N 1
ATOM 898 C CA . LEU A 1 113 ? 0.900 -2.241 -18.051 1.00 92.00 113 LEU A CA 1
ATOM 899 C C . LEU A 1 113 ? 0.581 -2.253 -19.554 1.00 92.00 113 LEU A C 1
ATOM 901 O O . LEU A 1 113 ? 1.351 -1.706 -20.341 1.00 92.00 113 LEU A O 1
ATOM 905 N N . GLU A 1 114 ? -0.533 -2.857 -19.976 1.00 89.31 114 GLU A N 1
ATOM 906 C CA . GLU A 1 114 ? -0.913 -2.917 -21.386 1.00 89.31 114 GLU A CA 1
ATOM 907 C C . GLU A 1 114 ? -1.208 -1.515 -21.937 1.00 89.31 114 GLU A C 1
ATOM 909 O O . GLU A 1 114 ? -1.984 -0.746 -21.373 1.00 89.31 114 GLU A O 1
ATOM 914 N N . GLY A 1 115 ? -0.567 -1.169 -23.056 1.00 88.25 115 GLY A N 1
ATOM 915 C CA . GLY A 1 115 ? -0.703 0.148 -23.686 1.00 88.25 115 GLY A CA 1
ATOM 916 C C . GLY A 1 115 ? 0.119 1.266 -23.035 1.00 88.25 115 GLY A C 1
ATOM 917 O O . GLY A 1 115 ? 0.079 2.396 -23.520 1.00 88.25 115 GLY A O 1
ATOM 918 N N . ILE A 1 116 ? 0.889 0.974 -21.981 1.00 92.12 116 ILE A N 1
ATOM 919 C CA . ILE A 1 116 ? 1.852 1.919 -21.407 1.00 92.12 116 ILE A CA 1
ATOM 920 C C . ILE A 1 116 ? 3.153 1.886 -22.219 1.00 92.12 116 ILE A C 1
ATOM 922 O O . ILE A 1 116 ? 3.776 0.837 -22.370 1.00 92.12 116 ILE A O 1
ATOM 926 N N . ASP A 1 117 ? 3.609 3.051 -22.689 1.00 95.50 117 ASP A N 1
ATOM 927 C CA . ASP A 1 117 ? 4.934 3.188 -23.304 1.00 95.50 117 ASP A CA 1
ATOM 928 C C . ASP A 1 117 ? 6.029 3.245 -22.226 1.00 95.50 117 ASP A C 1
ATOM 930 O O . ASP A 1 117 ? 6.401 4.307 -21.721 1.00 95.50 117 ASP A O 1
ATOM 934 N N . LEU A 1 118 ? 6.551 2.071 -21.864 1.00 96.25 118 LEU A N 1
ATOM 935 C CA . LEU A 1 118 ? 7.647 1.930 -20.902 1.00 96.25 118 LEU A CA 1
ATOM 936 C C . LEU A 1 118 ? 8.971 2.522 -21.410 1.00 96.25 118 LEU A C 1
ATOM 938 O O . LEU A 1 118 ? 9.849 2.828 -20.604 1.00 96.25 118 LEU A O 1
ATOM 942 N N . SER A 1 119 ? 9.140 2.692 -22.726 1.00 95.50 119 SER A N 1
ATOM 943 C CA . SER A 1 119 ? 10.379 3.220 -23.309 1.00 95.50 119 SER A CA 1
ATOM 944 C C . SER A 1 119 ? 10.543 4.725 -23.086 1.00 95.50 119 SER A C 1
ATOM 946 O O . SER A 1 119 ? 11.670 5.220 -23.038 1.00 95.50 119 SER A O 1
ATOM 948 N N . ALA A 1 120 ? 9.430 5.431 -22.868 1.00 96.38 120 ALA A N 1
ATOM 949 C CA . ALA A 1 120 ? 9.400 6.846 -22.515 1.00 96.38 120 ALA A CA 1
ATOM 950 C C . ALA A 1 120 ? 9.701 7.112 -21.027 1.00 96.38 120 ALA A C 1
ATOM 952 O O . ALA A 1 120 ? 9.799 8.272 -20.623 1.00 96.38 120 ALA A O 1
ATOM 953 N N . MET A 1 121 ? 9.833 6.065 -20.203 1.00 97.56 121 MET A N 1
ATOM 954 C CA . MET A 1 121 ? 10.048 6.196 -18.764 1.00 97.56 121 MET A CA 1
ATOM 955 C C . MET A 1 121 ? 11.528 6.288 -18.380 1.00 97.56 121 MET A C 1
ATOM 957 O O . MET A 1 121 ? 12.384 5.557 -18.886 1.00 97.56 121 MET A O 1
ATOM 961 N N . ASP A 1 122 ? 11.824 7.134 -17.396 1.00 97.06 122 ASP A N 1
ATOM 962 C CA . ASP A 1 122 ? 13.120 7.152 -16.725 1.00 97.06 122 ASP A CA 1
ATOM 963 C C . ASP A 1 122 ? 13.285 5.979 -15.731 1.00 97.06 122 ASP A C 1
ATOM 965 O O . ASP A 1 122 ? 12.371 5.196 -15.454 1.00 97.06 122 ASP A O 1
ATOM 969 N N . ILE A 1 123 ? 14.488 5.832 -15.168 1.00 95.69 123 ILE A N 1
ATOM 970 C CA . ILE A 1 123 ? 14.804 4.748 -14.224 1.00 95.69 123 ILE A CA 1
ATOM 971 C C . ILE A 1 123 ? 13.938 4.816 -12.957 1.00 95.69 123 ILE A C 1
ATOM 973 O O . ILE A 1 123 ? 13.601 3.774 -12.392 1.00 95.69 123 ILE A O 1
ATOM 977 N N . GLU A 1 124 ? 13.590 6.011 -12.484 1.00 95.19 124 GLU A N 1
ATOM 978 C CA . GLU A 1 124 ? 12.808 6.188 -11.262 1.00 95.19 124 GLU A CA 1
ATOM 979 C C . GLU A 1 124 ? 11.351 5.766 -11.481 1.00 95.19 124 GLU A C 1
ATOM 981 O O . GLU A 1 124 ? 10.789 5.026 -10.671 1.00 95.19 124 GLU A O 1
ATOM 986 N N . GLN A 1 125 ? 10.768 6.166 -12.611 1.00 96.12 125 GLN A N 1
ATOM 987 C CA . GLN A 1 125 ? 9.457 5.732 -13.082 1.00 96.12 125 GLN A CA 1
ATOM 988 C C . GLN A 1 125 ? 9.410 4.210 -13.239 1.00 96.12 125 GLN A C 1
ATOM 990 O O . GLN A 1 125 ? 8.543 3.570 -12.647 1.00 96.12 125 GLN A O 1
ATOM 995 N N . LEU A 1 126 ? 10.392 3.607 -13.913 1.00 97.06 126 LEU A N 1
ATOM 996 C CA . LEU A 1 126 ? 10.465 2.150 -14.066 1.00 97.06 126 LEU A CA 1
ATOM 997 C C . LEU A 1 126 ? 10.602 1.428 -12.719 1.00 97.06 126 LEU A C 1
ATOM 999 O O . LEU A 1 126 ? 9.958 0.405 -12.497 1.00 97.06 126 LEU A O 1
ATOM 1003 N N . ASN A 1 127 ? 11.404 1.954 -11.787 1.00 95.38 127 ASN A N 1
ATOM 1004 C CA . ASN A 1 127 ? 11.519 1.378 -10.445 1.00 95.38 127 ASN A CA 1
ATOM 1005 C C . ASN A 1 127 ? 10.185 1.437 -9.681 1.00 95.38 127 ASN A C 1
ATOM 1007 O O . ASN A 1 127 ? 9.860 0.490 -8.962 1.00 95.38 127 ASN A O 1
ATOM 1011 N N . ARG A 1 128 ? 9.393 2.507 -9.848 1.00 93.19 128 ARG A N 1
ATOM 1012 C CA . ARG A 1 128 ? 8.035 2.576 -9.288 1.00 93.19 128 ARG A CA 1
ATOM 1013 C C . ARG A 1 128 ? 7.127 1.504 -9.884 1.00 93.19 128 ARG A C 1
ATOM 1015 O O . ARG A 1 128 ? 6.439 0.827 -9.124 1.00 93.19 128 ARG A O 1
ATOM 1022 N N . GLU A 1 129 ? 7.162 1.302 -11.199 1.00 94.56 129 GLU A N 1
ATOM 1023 C CA . GLU A 1 129 ? 6.374 0.249 -11.854 1.00 94.56 129 GLU A CA 1
ATOM 1024 C C . GLU A 1 129 ? 6.818 -1.160 -11.433 1.00 94.56 129 GLU A C 1
ATOM 1026 O O . GLU A 1 129 ? 5.986 -2.033 -11.212 1.00 94.56 129 GLU A O 1
ATOM 1031 N N . ILE A 1 130 ? 8.112 -1.384 -11.186 1.00 95.50 130 ILE A N 1
ATOM 1032 C CA . ILE A 1 130 ? 8.616 -2.657 -10.639 1.00 95.50 130 ILE A CA 1
ATOM 1033 C C . ILE A 1 130 ? 8.049 -2.929 -9.239 1.00 95.50 130 ILE A C 1
ATOM 1035 O O . ILE A 1 130 ? 7.655 -4.058 -8.938 1.00 95.50 130 ILE A O 1
ATOM 1039 N N . VAL A 1 131 ? 7.988 -1.910 -8.378 1.00 93.94 131 VAL A N 1
ATOM 1040 C CA . VAL A 1 131 ? 7.391 -2.024 -7.037 1.00 93.94 131 VAL A CA 1
ATOM 1041 C C . VAL A 1 131 ? 5.894 -2.315 -7.134 1.00 93.94 131 VAL A C 1
ATOM 1043 O O . VAL A 1 131 ? 5.397 -3.223 -6.468 1.00 93.94 131 VAL A O 1
ATOM 1046 N N . LYS A 1 132 ? 5.183 -1.587 -7.999 1.00 93.12 132 LYS A N 1
ATOM 1047 C CA . LYS A 1 132 ? 3.760 -1.795 -8.284 1.00 93.12 132 LYS A CA 1
ATOM 1048 C C . LYS A 1 132 ? 3.475 -3.207 -8.800 1.00 93.12 132 LYS A C 1
ATOM 1050 O O . LYS A 1 132 ? 2.579 -3.883 -8.303 1.00 93.12 132 LYS A O 1
ATOM 1055 N N . ALA A 1 133 ? 4.279 -3.693 -9.740 1.00 94.00 133 ALA A N 1
ATOM 1056 C CA . ALA A 1 133 ? 4.211 -5.057 -10.245 1.00 94.00 133 ALA A CA 1
ATOM 1057 C C . ALA A 1 133 ? 4.430 -6.101 -9.137 1.00 94.00 133 ALA A C 1
ATOM 1059 O O . ALA A 1 133 ? 3.737 -7.118 -9.105 1.00 94.00 133 ALA A O 1
ATOM 1060 N N . GLY A 1 134 ? 5.344 -5.833 -8.198 1.00 94.31 134 GLY A N 1
ATOM 1061 C CA . GLY A 1 134 ? 5.540 -6.662 -7.008 1.00 94.31 134 GLY A CA 1
ATOM 1062 C C . GLY A 1 134 ? 4.281 -6.759 -6.143 1.00 94.31 134 GLY A C 1
ATOM 1063 O O . GLY A 1 134 ? 3.848 -7.863 -5.816 1.00 94.31 134 GLY A O 1
ATOM 1064 N N . VAL A 1 135 ? 3.645 -5.621 -5.841 1.00 93.31 135 VAL A N 1
ATOM 1065 C CA . VAL A 1 135 ? 2.368 -5.576 -5.102 1.00 93.31 135 VAL A CA 1
ATOM 1066 C C . VAL A 1 135 ? 1.280 -6.354 -5.837 1.00 93.31 135 VAL A C 1
ATOM 1068 O O . VAL A 1 135 ? 0.626 -7.193 -5.223 1.00 93.31 135 VAL A O 1
ATOM 1071 N N . TYR A 1 136 ? 1.110 -6.121 -7.143 1.00 93.62 136 TYR A N 1
ATOM 1072 C CA . TYR A 1 136 ? 0.112 -6.820 -7.958 1.00 93.62 136 TYR A CA 1
ATOM 1073 C C . TYR A 1 136 ? 0.270 -8.340 -7.853 1.00 93.62 136 TYR A C 1
ATOM 1075 O O . TYR A 1 136 ? -0.696 -9.056 -7.586 1.00 93.62 136 TYR A O 1
ATOM 1083 N N . ARG A 1 137 ? 1.501 -8.835 -8.023 1.00 93.31 137 ARG A N 1
ATOM 1084 C CA . ARG A 1 137 ? 1.803 -10.267 -7.954 1.00 93.31 137 ARG A CA 1
ATOM 1085 C C . ARG A 1 137 ? 1.525 -10.847 -6.572 1.00 93.31 137 ARG A C 1
ATOM 1087 O O . ARG A 1 137 ? 0.825 -11.849 -6.484 1.00 93.31 137 ARG A O 1
ATOM 1094 N N . GLN A 1 138 ? 1.996 -10.191 -5.511 1.00 94.69 138 GLN A N 1
ATOM 1095 C CA . GLN A 1 138 ? 1.758 -10.658 -4.144 1.00 94.69 138 GLN A CA 1
ATOM 1096 C C . GLN A 1 138 ? 0.262 -10.707 -3.821 1.00 94.69 138 GLN A C 1
ATOM 1098 O O . GLN A 1 138 ? -0.222 -11.693 -3.275 1.00 94.69 138 GLN A O 1
ATOM 1103 N N . MET A 1 139 ? -0.498 -9.686 -4.222 1.00 92.19 139 MET A N 1
ATOM 1104 C CA . MET A 1 139 ? -1.951 -9.671 -4.047 1.00 92.19 139 MET A CA 1
ATOM 1105 C C . MET A 1 139 ? -2.656 -10.798 -4.809 1.00 92.19 139 MET A C 1
ATOM 1107 O O . MET A 1 139 ? -3.609 -11.385 -4.292 1.00 92.19 139 MET A O 1
ATOM 1111 N N . LYS A 1 140 ? -2.209 -11.111 -6.032 1.00 90.69 140 LYS A N 1
ATOM 1112 C CA . LYS A 1 140 ? -2.749 -12.234 -6.811 1.00 90.69 140 LYS A CA 1
ATOM 1113 C C . LYS A 1 140 ? -2.469 -13.574 -6.140 1.00 90.69 140 LYS A C 1
ATOM 1115 O O . LYS A 1 140 ? -3.375 -14.399 -6.101 1.00 90.69 140 LYS A O 1
ATOM 1120 N N . ASP A 1 141 ? -1.276 -13.767 -5.588 1.00 92.50 141 ASP A N 1
ATOM 1121 C CA . ASP A 1 141 ? -0.920 -14.997 -4.876 1.00 92.50 141 ASP A CA 1
ATOM 1122 C C . ASP A 1 141 ? -1.684 -15.139 -3.550 1.00 92.50 141 ASP A C 1
ATOM 1124 O O . ASP A 1 141 ? -2.089 -16.240 -3.199 1.00 92.50 141 ASP A O 1
ATOM 1128 N N . MET A 1 142 ? -1.983 -14.030 -2.865 1.00 89.50 142 MET A N 1
ATOM 1129 C CA . MET A 1 142 ? -2.836 -14.012 -1.665 1.00 89.50 142 MET A CA 1
ATOM 1130 C C . MET A 1 142 ? -4.325 -14.287 -1.942 1.00 89.50 142 MET A C 1
ATOM 1132 O O . MET A 1 142 ? -5.080 -14.531 -1.005 1.00 89.50 142 MET A O 1
ATOM 1136 N N . SER A 1 143 ? -4.767 -14.187 -3.200 1.00 82.81 143 SER A N 1
ATOM 1137 C CA . SER A 1 143 ? -6.175 -14.367 -3.596 1.00 82.81 143 SER A CA 1
ATOM 1138 C C . SER A 1 143 ? -6.492 -15.780 -4.108 1.00 82.81 143 SER A C 1
ATOM 1140 O O . SER A 1 143 ? -7.616 -16.013 -4.555 1.00 82.81 143 SER A O 1
ATOM 1142 N N . ARG A 1 144 ? -5.505 -16.682 -4.120 1.00 66.75 144 ARG A N 1
ATOM 1143 C CA . ARG A 1 144 ? -5.632 -18.084 -4.544 1.00 66.75 144 ARG A CA 1
ATOM 1144 C C . ARG A 1 144 ? -5.922 -18.985 -3.353 1.00 66.75 144 ARG A C 1
ATOM 1146 O O . ARG A 1 144 ? -6.694 -19.946 -3.558 1.00 66.75 144 ARG A O 1
#

Radius of gyration: 18.08 Å; chains: 1; bounding box: 47×32×50 Å

Foldseek 3Di:
DQDPVNVVLQVVQCVVVVHPDFADWDDPPFAAAKWWFFFQFPVRDTWIFIWGQDLQPRDIDTPTIDDDPGHTDDTPITRGPGTQDPVLADDDDPPDFQVVLVVVLVVLPDVNCPPPPSVPDGPVRSNVSSSSSSSNVVVVVVVD

Sequence (144 aa):
MTSQREQQLINDALAKAFLTQLPEPADSKTVWIEGIAKIRLADGSTGYGIVKRNAEDFSVRVCYVNGNIASIREIEEVYPYITLQKDYIKKFSPNAGTKPRIEYLESLHIPYLEGIDLSAMDIEQLNREIVKAGVYRQMKDMSR